Protein AF-A0A7L9A9Y3-F1 (afdb_monomer_lite)

Secondary structure (DSSP, 8-state):
--TT--TTTTS-HHHHHHHHHHHHHHHHT--GGGHHHHHHHHHHHHHHPPBPTTS-B---SHHHHHHHHHHHHHHHHTTGGGS-HHHHT-

Sequence (90 aa):
QNDGCDILANLHKKQRQTLRKMVIDMVLSTDMSKHMSLLADLKTMVETKKVAGSGVLLLDNYTDRIQVLENLVHCADLSNPTKPLPLYKR

Foldseek 3Di:
DDPPPPPCVPPDPVRVVVVVVLVVLQVVLLPPVCVVVLVVVVVVCVVPWDQDPVRHTDDPDPVSVSSVSSVVSNCVVVCLVVDPPVRSVD

Organism: NCBI:txid2777761

InterPro domains:
  IPR002073 3'5'-cyclic nucleotide phosphodiesterase, catalytic domain [PF00233] (2-90)
  IPR002073 3'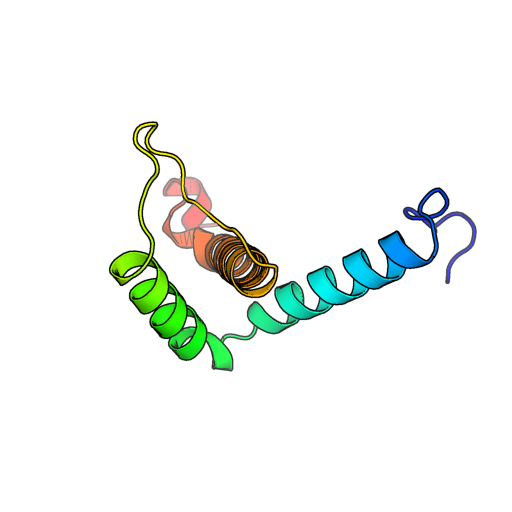5'-cyclic nucleotide phosphodiesterase, catalytic domain [PS51845] (1-90)
  IPR036971 3'5'-cyclic nucleotide phosphodiesterase, catalytic domain superfamily [G3DSA:1.10.1300.10] (1-90)

Structure (mmCIF, N/CA/C/O backbone):
data_AF-A0A7L9A9Y3-F1
#
_entry.id   AF-A0A7L9A9Y3-F1
#
loop_
_atom_site.group_PDB
_atom_site.id
_atom_site.type_symbol
_atom_site.label_atom_id
_atom_site.label_alt_id
_atom_site.label_comp_id
_atom_site.label_asym_id
_atom_site.label_entity_id
_atom_site.label_seq_id
_atom_site.pdbx_PDB_ins_code
_atom_site.Cartn_x
_atom_site.Cartn_y
_atom_site.Cartn_z
_atom_site.occupancy
_atom_site.B_iso_or_equiv
_atom_site.auth_seq_id
_atom_site.auth_comp_id
_atom_site.auth_asym_id
_atom_site.auth_atom_id
_atom_site.pdbx_PDB_model_num
ATOM 1 N N . GLN A 1 1 ? -14.054 6.135 -17.357 1.00 77.50 1 GLN A N 1
ATOM 2 C CA . GLN A 1 1 ? -14.139 4.720 -16.937 1.00 77.50 1 GLN A CA 1
ATOM 3 C C . GLN A 1 1 ? -14.379 3.926 -18.201 1.00 77.50 1 GLN A C 1
ATOM 5 O O . GLN A 1 1 ? -15.167 4.392 -19.011 1.00 77.50 1 GLN A O 1
ATOM 10 N N . ASN A 1 2 ? -13.660 2.824 -18.398 1.00 93.38 2 ASN A N 1
ATOM 11 C CA . ASN A 1 2 ? -13.814 2.006 -19.599 1.00 93.38 2 ASN A CA 1
ATOM 12 C C . ASN A 1 2 ? -14.943 0.994 -19.389 1.00 93.38 2 ASN A C 1
ATOM 14 O O . ASN A 1 2 ? -15.101 0.473 -18.278 1.00 93.38 2 ASN A O 1
ATOM 18 N N . ASP A 1 3 ? -15.693 0.715 -20.451 1.00 93.69 3 ASP A N 1
ATOM 19 C CA . ASP A 1 3 ? -16.771 -0.269 -20.420 1.00 93.69 3 ASP A CA 1
ATOM 20 C C . ASP A 1 3 ? -16.224 -1.656 -20.064 1.00 93.69 3 ASP A C 1
ATOM 22 O O . ASP A 1 3 ? -15.184 -2.086 -20.561 1.00 93.69 3 ASP A O 1
ATOM 26 N N . GLY A 1 4 ? -16.906 -2.345 -19.147 1.00 94.81 4 GLY A N 1
ATOM 27 C CA . GLY A 1 4 ? -16.504 -3.675 -18.680 1.00 94.81 4 GLY A CA 1
ATOM 28 C C . GLY A 1 4 ? -15.289 -3.715 -17.741 1.00 94.81 4 GLY A C 1
ATOM 29 O O . GLY A 1 4 ? -14.860 -4.805 -17.377 1.00 94.81 4 GLY A O 1
ATOM 30 N N . CYS A 1 5 ? -14.738 -2.572 -17.308 1.00 96.94 5 CYS A N 1
ATOM 31 C CA . CYS A 1 5 ? -13.534 -2.534 -16.461 1.00 96.94 5 CYS A CA 1
ATOM 32 C C . CYS A 1 5 ? -13.785 -2.222 -14.972 1.00 96.94 5 CYS A C 1
ATOM 34 O O . CYS A 1 5 ? -12.822 -2.024 -14.228 1.00 96.94 5 CYS A O 1
ATOM 36 N N . ASP A 1 6 ? -15.037 -2.156 -14.502 1.00 96.50 6 ASP A N 1
ATOM 37 C CA . ASP A 1 6 ? -15.307 -1.959 -13.069 1.00 96.50 6 ASP A CA 1
ATOM 38 C C . ASP A 1 6 ? -15.080 -3.255 -12.277 1.00 96.50 6 ASP A C 1
ATOM 40 O O . ASP A 1 6 ? -16.013 -3.981 -11.939 1.00 96.50 6 ASP A O 1
ATOM 44 N N . ILE A 1 7 ? -13.818 -3.525 -11.932 1.00 97.69 7 ILE A N 1
ATOM 45 C CA . ILE A 1 7 ? -13.424 -4.679 -11.106 1.00 97.69 7 ILE A CA 1
ATOM 46 C C . ILE A 1 7 ? -14.042 -4.649 -9.698 1.00 97.69 7 ILE A C 1
ATOM 48 O O . ILE A 1 7 ? -14.026 -5.650 -8.987 1.00 97.69 7 ILE A O 1
ATOM 52 N N . LEU A 1 8 ? -14.583 -3.500 -9.279 1.00 97.31 8 LEU A N 1
ATOM 53 C CA . LEU A 1 8 ? -15.210 -3.304 -7.978 1.00 97.31 8 LEU A CA 1
ATOM 54 C C . LEU A 1 8 ? -16.744 -3.332 -8.067 1.00 97.31 8 LEU A C 1
ATOM 56 O O . LEU A 1 8 ? -17.382 -3.004 -7.067 1.00 97.31 8 LEU A O 1
ATOM 60 N N . ALA A 1 9 ? -17.328 -3.719 -9.217 1.00 96.25 9 ALA A N 1
ATOM 61 C CA . ALA A 1 9 ? -18.770 -3.720 -9.518 1.00 96.25 9 ALA A CA 1
ATOM 62 C C . ALA A 1 9 ? -19.637 -4.172 -8.330 1.00 96.25 9 ALA A C 1
ATOM 64 O O . ALA A 1 9 ? -20.561 -3.464 -7.928 1.00 96.25 9 ALA A O 1
ATOM 65 N N . ASN A 1 10 ? -19.254 -5.288 -7.706 1.00 97.19 10 ASN A N 1
ATOM 66 C CA . ASN A 1 10 ? -20.002 -5.951 -6.637 1.00 97.19 10 ASN A CA 1
ATOM 67 C C . ASN A 1 10 ? -19.766 -5.381 -5.225 1.00 97.19 10 ASN A C 1
ATOM 69 O O . ASN A 1 10 ? -20.369 -5.860 -4.267 1.00 97.19 10 ASN A O 1
ATOM 73 N N . LEU A 1 11 ? -18.900 -4.376 -5.059 1.00 97.75 11 LEU A N 1
ATOM 74 C CA . LEU A 1 11 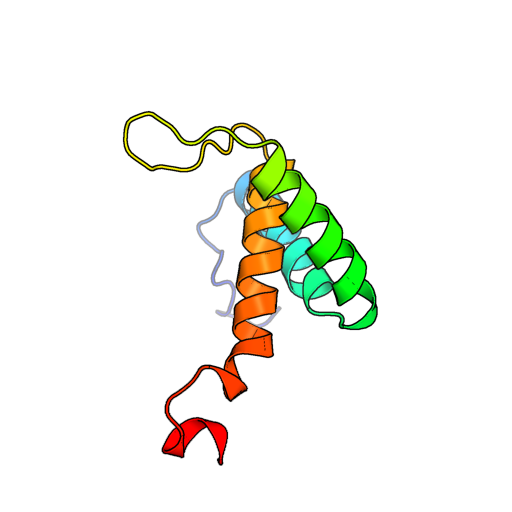? -18.673 -3.738 -3.763 1.00 97.75 11 LEU A CA 1
ATOM 75 C C . LEU A 1 11 ? -19.714 -2.659 -3.476 1.00 97.75 11 LEU A C 1
ATOM 77 O O . LEU A 1 11 ? -19.982 -1.777 -4.300 1.00 97.75 11 LEU A O 1
ATOM 81 N N . HIS A 1 12 ? -20.218 -2.656 -2.243 1.00 97.69 12 HIS A N 1
ATOM 82 C CA . HIS A 1 12 ? -21.113 -1.616 -1.756 1.00 97.69 12 HIS A CA 1
ATOM 83 C C . HIS A 1 12 ? -20.399 -0.260 -1.666 1.00 97.69 12 HIS A C 1
ATOM 85 O O . HIS A 1 12 ? -19.180 -0.175 -1.487 1.00 97.69 12 HIS A O 1
ATOM 91 N N . LYS A 1 13 ? -21.174 0.832 -1.695 1.00 97.75 13 LYS A N 1
ATOM 92 C CA . LYS A 1 13 ? -20.654 2.211 -1.661 1.00 97.75 13 LYS A CA 1
ATOM 93 C C . LYS A 1 13 ? -19.643 2.448 -0.530 1.00 97.75 13 LYS A C 1
ATOM 95 O O . LYS A 1 13 ? -18.588 3.029 -0.773 1.00 97.75 13 LYS A O 1
ATOM 100 N N . LYS A 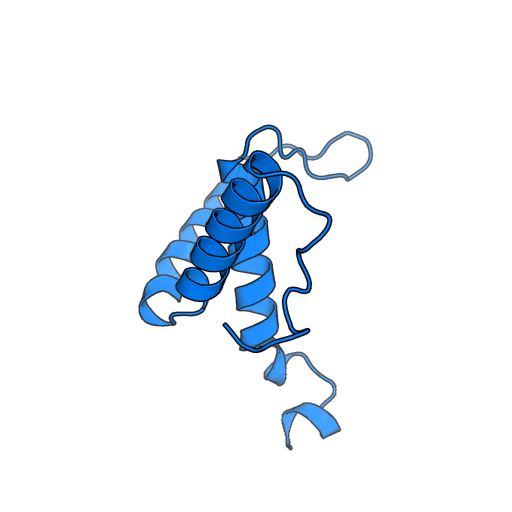1 14 ? -19.928 1.951 0.680 1.00 97.69 14 LYS A N 1
ATOM 101 C CA . LYS A 1 14 ? -19.033 2.086 1.842 1.00 97.69 14 LYS A CA 1
ATOM 102 C C . LYS A 1 14 ? -17.709 1.337 1.645 1.00 97.69 14 LYS A C 1
ATOM 104 O O . LYS A 1 14 ? -16.654 1.897 1.911 1.00 97.69 14 LYS A O 1
ATOM 109 N N . GLN A 1 15 ? -17.751 0.112 1.117 1.00 97.88 15 GLN A N 1
ATOM 110 C CA . GLN A 1 15 ? -16.546 -0.678 0.834 1.00 97.88 15 GLN A CA 1
ATOM 111 C C . GLN A 1 15 ? -15.676 -0.007 -0.232 1.00 97.88 15 GLN A C 1
ATOM 113 O O . GLN A 1 15 ? -14.463 0.065 -0.068 1.00 97.88 15 GLN A O 1
ATOM 118 N N . ARG A 1 16 ? -16.287 0.555 -1.284 1.00 98.19 16 ARG A N 1
ATOM 119 C CA . ARG A 1 16 ? -15.560 1.311 -2.317 1.00 98.19 16 ARG A CA 1
ATOM 120 C C . ARG A 1 16 ? -14.879 2.555 -1.758 1.00 98.19 16 ARG A C 1
ATOM 122 O O . ARG A 1 16 ? -13.745 2.838 -2.128 1.00 98.19 16 ARG A O 1
ATOM 129 N N . GLN A 1 17 ? -15.546 3.286 -0.864 1.00 97.88 17 GLN A N 1
ATOM 130 C CA . GLN A 1 17 ? -14.958 4.447 -0.189 1.00 97.88 17 GLN A CA 1
ATOM 131 C C . GLN A 1 17 ? -13.759 4.045 0.676 1.00 97.88 17 GLN A C 1
ATOM 133 O O . GLN A 1 17 ? -12.704 4.667 0.571 1.00 97.88 17 GLN A O 1
ATOM 138 N N . THR A 1 18 ? -13.895 2.979 1.472 1.00 97.31 18 THR A N 1
ATOM 139 C CA . THR A 1 18 ? -12.796 2.447 2.289 1.00 97.31 18 THR A CA 1
ATOM 140 C C . THR A 1 18 ? -11.629 1.986 1.422 1.00 97.31 18 THR A C 1
ATOM 142 O O . THR A 1 18 ? -10.503 2.412 1.654 1.00 97.31 18 THR A O 1
ATOM 145 N N . LEU A 1 19 ? -11.889 1.188 0.382 1.00 98.06 19 LEU A N 1
ATOM 146 C CA . LEU A 1 19 ? -10.851 0.697 -0.522 1.00 98.06 19 LEU A CA 1
ATOM 147 C C . LEU A 1 19 ? -10.127 1.847 -1.225 1.00 98.06 19 LEU A C 1
ATOM 149 O O . LEU A 1 19 ? -8.902 1.883 -1.226 1.00 98.06 19 LEU A O 1
ATOM 153 N N . ARG A 1 20 ? -10.870 2.821 -1.765 1.00 98.12 20 ARG A N 1
ATOM 154 C CA . ARG A 1 20 ? -10.276 4.001 -2.403 1.00 98.12 20 ARG A CA 1
ATOM 155 C C . ARG A 1 20 ? -9.357 4.747 -1.440 1.00 98.12 20 ARG A C 1
ATOM 157 O O . ARG A 1 20 ? -8.265 5.119 -1.850 1.00 98.12 20 ARG A O 1
ATOM 164 N N . LYS A 1 21 ? -9.781 4.959 -0.189 1.00 97.62 21 LYS A N 1
ATOM 165 C CA . LYS A 1 21 ? -8.947 5.629 0.815 1.00 97.62 21 LYS A CA 1
ATOM 166 C C . LYS A 1 21 ? -7.653 4.852 1.073 1.00 97.62 21 LYS A C 1
ATOM 168 O O . LYS A 1 21 ? -6.587 5.433 0.939 1.00 97.62 21 LYS A O 1
ATOM 173 N N . MET A 1 22 ? -7.748 3.552 1.356 1.00 98.12 22 MET A N 1
ATOM 174 C CA . MET A 1 22 ? -6.570 2.720 1.633 1.00 98.12 22 MET A CA 1
ATOM 175 C C . MET A 1 22 ? -5.596 2.676 0.451 1.00 98.12 22 MET A C 1
ATOM 177 O O . MET A 1 22 ? -4.393 2.775 0.646 1.00 98.12 22 MET A O 1
ATOM 181 N N . VAL A 1 23 ? -6.102 2.537 -0.779 1.00 98.25 23 VAL A N 1
ATOM 182 C CA . VAL A 1 23 ? -5.257 2.503 -1.984 1.00 98.25 23 VAL A CA 1
ATOM 183 C C . VAL A 1 23 ? -4.536 3.833 -2.188 1.00 98.25 23 VAL A C 1
ATOM 185 O O . VAL A 1 23 ? -3.356 3.827 -2.517 1.00 98.25 23 VAL A O 1
ATOM 188 N N . ILE A 1 24 ? -5.215 4.965 -1.980 1.00 98.19 24 ILE A N 1
ATOM 189 C CA . ILE A 1 24 ? -4.580 6.287 -2.072 1.00 98.19 24 ILE A CA 1
ATOM 190 C C . ILE A 1 24 ? -3.480 6.424 -1.017 1.00 98.19 24 ILE A C 1
ATOM 192 O O . ILE A 1 24 ? -2.372 6.814 -1.371 1.00 98.19 24 ILE A O 1
ATOM 196 N N . ASP A 1 25 ? -3.775 6.077 0.238 1.00 97.12 25 ASP A N 1
ATOM 197 C CA . ASP A 1 25 ? -2.822 6.146 1.351 1.00 97.12 25 ASP A CA 1
ATOM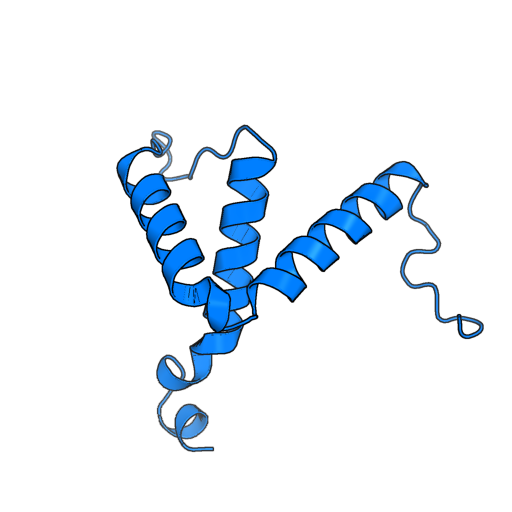 198 C C . ASP A 1 25 ? -1.552 5.307 1.026 1.00 97.12 25 ASP A C 1
ATOM 200 O O . ASP A 1 25 ? -0.444 5.842 1.028 1.00 97.12 25 ASP A O 1
ATOM 204 N N . MET A 1 26 ? -1.713 4.050 0.575 1.00 97.94 26 MET A N 1
ATOM 205 C CA . MET A 1 26 ? -0.598 3.158 0.194 1.00 97.94 26 MET A CA 1
ATOM 206 C C . MET A 1 26 ? 0.189 3.606 -1.048 1.00 97.94 26 MET A C 1
ATOM 208 O O . MET A 1 26 ? 1.401 3.440 -1.100 1.00 97.94 26 MET A O 1
ATOM 212 N N . VAL A 1 27 ? -0.461 4.149 -2.082 1.00 98.25 27 VAL A N 1
ATOM 213 C CA . VAL A 1 27 ? 0.265 4.637 -3.273 1.00 98.25 27 VAL A CA 1
ATOM 214 C C . VAL A 1 27 ? 1.042 5.908 -2.937 1.00 98.25 27 VAL A C 1
ATOM 216 O O . VAL A 1 27 ? 2.158 6.101 -3.402 1.00 98.25 27 VAL A O 1
ATOM 219 N N . LEU A 1 28 ? 0.486 6.783 -2.096 1.00 97.69 28 LEU A N 1
ATOM 220 C CA . LEU A 1 28 ? 1.183 7.988 -1.654 1.00 97.69 28 LEU A CA 1
ATOM 221 C C . LEU A 1 28 ? 2.329 7.697 -0.678 1.00 97.69 28 LEU A C 1
ATOM 223 O O . LEU A 1 28 ? 3.132 8.604 -0.442 1.00 97.69 28 LEU A O 1
ATOM 227 N N . SER A 1 29 ? 2.397 6.505 -0.079 1.00 97.06 29 SER A N 1
ATOM 228 C CA . SER A 1 29 ? 3.498 6.098 0.797 1.00 97.06 29 SER A CA 1
ATOM 229 C C . SER A 1 29 ? 4.710 5.555 0.036 1.00 97.06 29 SER A C 1
ATOM 231 O O . SER A 1 29 ? 5.773 5.452 0.631 1.00 97.06 29 SER A O 1
ATOM 233 N N . THR A 1 30 ? 4.603 5.262 -1.266 1.00 97.75 30 THR A N 1
ATOM 234 C CA . THR A 1 30 ? 5.767 4.857 -2.082 1.00 97.75 30 THR A CA 1
ATOM 235 C C . THR A 1 30 ? 6.621 6.046 -2.535 1.00 97.75 30 THR A C 1
ATOM 237 O O . THR A 1 30 ? 7.654 5.868 -3.172 1.00 97.75 30 THR A O 1
ATOM 240 N N . ASP A 1 31 ? 6.206 7.281 -2.236 1.00 98.06 31 ASP A N 1
ATOM 241 C CA . ASP A 1 31 ? 7.037 8.461 -2.465 1.00 98.06 31 ASP A CA 1
ATOM 242 C C . ASP A 1 31 ? 8.270 8.423 -1.547 1.00 98.06 31 ASP A C 1
ATOM 244 O O . ASP A 1 31 ? 8.166 8.519 -0.321 1.00 98.06 31 ASP A O 1
ATOM 248 N N . MET A 1 32 ? 9.457 8.336 -2.151 1.00 97.56 32 MET A N 1
ATOM 249 C CA . MET A 1 32 ? 10.733 8.300 -1.436 1.00 97.56 32 MET A CA 1
ATOM 250 C C . MET A 1 32 ? 10.985 9.537 -0.567 1.00 97.56 32 MET A C 1
ATOM 252 O O . MET A 1 32 ? 11.736 9.434 0.405 1.00 97.56 32 MET A O 1
ATOM 256 N N . SER A 1 33 ? 10.330 10.675 -0.837 1.00 97.25 33 SER A N 1
ATOM 257 C CA . SER A 1 33 ? 10.382 11.850 0.043 1.00 97.25 33 SER A CA 1
ATOM 258 C C . SER A 1 33 ? 9.854 11.553 1.456 1.00 97.25 33 SER A C 1
ATOM 260 O O . SER A 1 33 ? 10.282 12.185 2.422 1.00 97.25 33 SER A O 1
ATOM 262 N N . LYS A 1 34 ? 8.987 10.540 1.601 1.00 95.38 34 LYS A N 1
ATOM 263 C CA . LYS A 1 34 ? 8.384 10.114 2.872 1.00 95.38 34 LYS A CA 1
ATOM 264 C C . LYS A 1 34 ? 9.120 8.977 3.569 1.00 95.38 34 LYS A C 1
ATOM 266 O O . LYS A 1 34 ? 8.752 8.628 4.690 1.00 95.38 34 LYS A O 1
ATOM 271 N N . HIS A 1 35 ? 10.153 8.403 2.951 1.00 97.44 35 HIS A N 1
ATOM 272 C CA . HIS A 1 35 ? 10.816 7.197 3.456 1.00 97.44 35 HIS A CA 1
ATOM 273 C C . HIS A 1 35 ? 11.256 7.323 4.924 1.00 97.44 35 HIS A C 1
ATOM 275 O O . HIS A 1 35 ? 11.025 6.411 5.717 1.00 97.44 35 HIS A O 1
ATOM 281 N N . MET A 1 36 ? 11.849 8.460 5.303 1.00 97.56 36 MET A N 1
ATOM 282 C CA . MET A 1 36 ? 12.332 8.6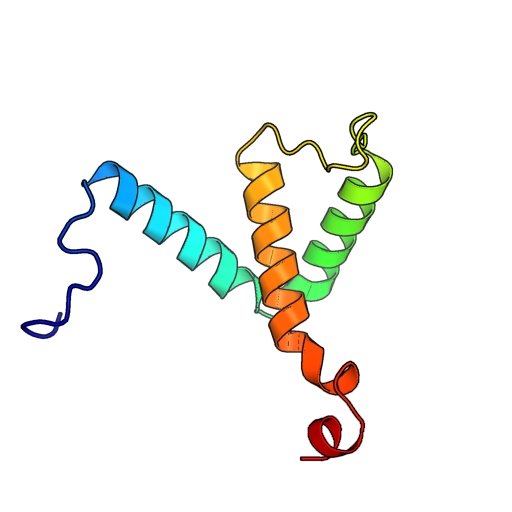60 6.674 1.00 97.56 36 MET A CA 1
ATOM 283 C C . MET A 1 36 ? 11.199 8.795 7.692 1.00 97.56 36 MET A C 1
ATOM 285 O O . MET A 1 36 ? 11.334 8.295 8.806 1.00 97.56 36 MET A O 1
ATOM 289 N N . SER A 1 37 ? 10.079 9.414 7.312 1.00 96.75 37 SER A N 1
ATOM 290 C CA . SER A 1 37 ? 8.886 9.492 8.162 1.00 96.75 37 SER A CA 1
ATOM 291 C C . SER A 1 37 ? 8.282 8.106 8.385 1.00 96.75 37 SER A C 1
ATOM 293 O O . SER A 1 37 ? 8.111 7.700 9.529 1.00 96.75 37 SER A O 1
ATOM 295 N N . LEU A 1 38 ? 8.085 7.329 7.312 1.00 95.44 38 LEU A N 1
ATOM 296 C CA . LEU A 1 38 ? 7.563 5.958 7.395 1.00 95.44 38 LEU A CA 1
ATOM 297 C C . LEU A 1 38 ? 8.438 5.060 8.277 1.00 95.44 38 LEU A C 1
ATOM 299 O O . LEU A 1 38 ? 7.923 4.297 9.095 1.00 95.44 38 LEU A O 1
ATOM 303 N N . LEU A 1 39 ? 9.764 5.184 8.147 1.00 96.38 39 LEU A N 1
ATOM 304 C CA . LEU A 1 39 ? 10.717 4.431 8.956 1.00 96.38 39 LEU A CA 1
ATOM 305 C C . LEU A 1 39 ? 10.674 4.837 10.436 1.00 96.38 39 LEU A C 1
ATOM 307 O O . LEU A 1 39 ? 10.786 3.969 11.301 1.00 96.38 39 LEU A O 1
ATOM 311 N N . ALA A 1 40 ? 10.540 6.131 10.738 1.00 96.38 40 ALA A N 1
ATOM 312 C CA . ALA A 1 40 ? 10.411 6.613 12.112 1.00 96.38 40 ALA A CA 1
ATOM 313 C C . ALA A 1 40 ? 9.137 6.067 12.765 1.00 96.38 40 ALA A C 1
ATOM 315 O O . ALA A 1 40 ? 9.207 5.474 13.843 1.00 96.38 40 ALA A O 1
ATOM 316 N N . ASP A 1 41 ? 8.008 6.162 12.065 1.00 93.38 41 ASP A N 1
ATOM 317 C CA . ASP A 1 41 ? 6.726 5.674 12.563 1.00 93.38 41 ASP A CA 1
ATOM 318 C C . ASP A 1 41 ? 6.760 4.151 12.772 1.00 93.38 41 ASP A C 1
ATOM 320 O O . ASP A 1 41 ? 6.274 3.648 13.790 1.00 93.38 41 ASP A O 1
ATOM 324 N N . LEU A 1 42 ? 7.369 3.395 11.846 1.00 93.88 42 LEU A N 1
ATOM 325 C CA . LEU A 1 42 ? 7.534 1.945 11.978 1.00 93.88 42 LEU A CA 1
ATOM 326 C C . LEU A 1 42 ? 8.402 1.571 13.188 1.00 93.88 42 LEU A C 1
ATOM 328 O O . LEU A 1 42 ? 8.061 0.635 13.910 1.00 93.88 42 LEU A O 1
ATOM 332 N N . LYS A 1 43 ? 9.493 2.304 13.449 1.00 93.69 43 LYS A N 1
ATOM 333 C CA . LYS A 1 43 ? 10.325 2.094 14.648 1.00 93.69 43 LYS A CA 1
ATOM 334 C C . LYS A 1 43 ? 9.520 2.311 15.924 1.00 93.69 43 LYS A C 1
ATOM 336 O O . LYS A 1 43 ? 9.485 1.424 16.773 1.00 93.69 43 LYS A O 1
ATOM 341 N N . THR A 1 44 ? 8.813 3.435 16.024 1.00 91.56 44 THR A N 1
ATOM 342 C CA . THR A 1 44 ? 7.945 3.720 17.172 1.00 91.56 44 THR A CA 1
ATOM 343 C C . THR A 1 44 ? 6.865 2.651 17.338 1.00 91.56 44 THR A C 1
ATOM 345 O O . THR A 1 44 ? 6.572 2.236 18.459 1.00 91.56 44 THR A O 1
ATOM 348 N N . MET A 1 45 ? 6.296 2.141 16.243 1.00 89.06 45 MET A N 1
ATOM 349 C CA . MET A 1 45 ? 5.338 1.037 16.300 1.00 89.06 45 MET A CA 1
ATOM 350 C C . MET A 1 45 ? 5.970 -0.235 16.876 1.00 89.06 45 MET A C 1
ATOM 352 O O . MET A 1 45 ? 5.371 -0.855 17.749 1.00 89.06 45 MET A O 1
ATOM 356 N N . VAL A 1 46 ? 7.172 -0.615 16.439 1.00 88.25 46 VAL A N 1
ATOM 357 C CA . VAL A 1 46 ? 7.883 -1.795 16.962 1.00 88.25 46 VAL A CA 1
ATOM 358 C C . VAL A 1 46 ? 8.209 -1.646 18.452 1.00 88.25 46 VAL A C 1
ATOM 360 O O . VAL A 1 46 ? 8.100 -2.615 19.198 1.00 88.25 46 VAL A O 1
ATOM 363 N N . GLU A 1 47 ? 8.559 -0.442 18.904 1.00 88.69 47 GLU A N 1
ATOM 364 C CA . GLU A 1 47 ? 8.875 -0.161 20.311 1.00 88.69 47 GLU A CA 1
ATOM 365 C C . GLU A 1 47 ? 7.638 -0.166 21.222 1.00 88.69 47 GLU A C 1
ATOM 367 O O . GLU A 1 47 ? 7.724 -0.532 22.394 1.00 88.69 47 GLU A O 1
ATOM 372 N N . THR A 1 48 ? 6.479 0.246 20.702 1.00 85.19 48 THR A N 1
ATOM 373 C CA . THR A 1 48 ? 5.269 0.467 21.513 1.00 85.19 48 THR A CA 1
ATOM 374 C C . THR A 1 48 ? 4.234 -0.651 21.408 1.00 85.19 48 THR A C 1
ATOM 376 O O . THR A 1 48 ? 3.407 -0.808 22.315 1.00 85.19 48 THR A O 1
ATOM 379 N N . LYS A 1 49 ? 4.236 -1.441 20.327 1.00 79.56 49 LYS A N 1
ATOM 380 C CA . LYS A 1 49 ? 3.228 -2.484 20.110 1.00 79.56 49 LYS A CA 1
ATOM 381 C C . LYS A 1 49 ? 3.554 -3.763 20.864 1.00 79.56 49 LYS A C 1
ATOM 383 O O . LYS A 1 49 ? 4.630 -4.341 20.754 1.00 79.56 49 LYS A O 1
ATOM 388 N N . LYS A 1 50 ? 2.552 -4.252 21.593 1.00 70.38 50 LYS A N 1
ATOM 389 C CA . LYS A 1 50 ? 2.602 -5.546 22.272 1.00 70.38 50 LYS A CA 1
ATOM 390 C C . LYS A 1 50 ? 2.273 -6.658 21.282 1.00 70.38 50 LYS A C 1
ATOM 392 O O . LYS A 1 50 ? 1.293 -6.577 20.540 1.00 70.38 50 LYS A O 1
ATOM 397 N N . VAL A 1 51 ? 3.074 -7.713 21.312 1.00 70.56 51 VAL A N 1
ATOM 398 C CA . VAL A 1 51 ? 2.776 -8.970 20.627 1.00 70.56 51 VAL A CA 1
ATOM 399 C C . VAL A 1 51 ? 1.819 -9.767 21.515 1.00 70.56 51 VAL A C 1
ATOM 401 O O . VAL A 1 51 ? 1.999 -9.822 22.733 1.00 70.56 51 VAL A O 1
ATOM 404 N N . ALA A 1 52 ? 0.777 -10.361 20.935 1.00 69.81 52 ALA A N 1
ATOM 405 C CA . ALA A 1 52 ? -0.074 -11.298 21.659 1.00 69.81 52 ALA A CA 1
ATOM 406 C C . ALA A 1 52 ? 0.755 -12.506 22.133 1.00 69.81 52 ALA A C 1
ATOM 408 O O . ALA A 1 52 ? 1.759 -12.854 21.514 1.00 69.81 52 ALA A O 1
ATOM 409 N N . GLY A 1 53 ? 0.311 -13.214 23.177 1.00 66.06 53 GLY A N 1
ATOM 410 C CA . GLY A 1 53 ? 0.989 -14.433 23.656 1.00 66.06 53 GLY A CA 1
ATOM 411 C C . GLY A 1 53 ? 1.142 -15.542 22.597 1.00 66.06 53 GLY A C 1
ATOM 412 O O . GLY A 1 53 ? 1.893 -16.486 22.806 1.00 66.06 53 GLY A O 1
ATOM 413 N N . SER A 1 54 ? 0.463 -15.412 21.451 1.00 78.81 54 SER A N 1
ATOM 414 C CA . SER A 1 54 ? 0.565 -16.271 20.267 1.00 78.81 54 SER A CA 1
ATOM 415 C C . SER A 1 54 ? 1.630 -15.846 19.242 1.00 78.81 54 SER A C 1
ATOM 417 O O . SER A 1 54 ? 1.754 -16.495 18.208 1.00 78.81 54 SER A O 1
ATOM 419 N N . GLY A 1 55 ? 2.370 -14.754 19.470 1.00 78.69 55 GLY A N 1
ATOM 420 C CA . GLY A 1 55 ? 3.336 -14.217 18.501 1.00 78.69 55 GLY A CA 1
ATOM 421 C C . GLY A 1 55 ? 2.723 -13.321 17.413 1.00 78.69 55 GLY A C 1
ATOM 422 O O . GLY A 1 55 ? 3.423 -12.913 16.491 1.00 78.69 55 GLY A O 1
ATOM 423 N N . VAL A 1 56 ? 1.426 -13.003 17.504 1.00 84.62 56 VAL A N 1
ATOM 424 C CA . VAL A 1 56 ? 0.698 -12.186 16.515 1.00 84.62 56 VAL A CA 1
ATOM 425 C C . VAL A 1 56 ? 0.668 -10.711 16.928 1.00 84.62 56 VAL A C 1
ATOM 427 O O . VAL A 1 56 ? 0.447 -10.390 18.096 1.00 84.62 56 VAL A O 1
ATOM 430 N N . LEU A 1 57 ? 0.864 -9.804 15.967 1.00 84.38 57 LEU A N 1
ATOM 431 C CA . LEU A 1 57 ? 0.806 -8.356 16.185 1.00 84.38 57 LEU A CA 1
ATOM 432 C C . LEU A 1 57 ? -0.643 -7.880 16.387 1.00 84.38 57 LEU A C 1
ATOM 434 O O . LEU A 1 57 ? -1.520 -8.188 15.577 1.00 84.38 57 LEU A O 1
ATOM 438 N N . LEU A 1 58 ? -0.892 -7.100 17.442 1.00 85.44 58 LEU A N 1
ATOM 439 C CA . LEU A 1 58 ? -2.208 -6.518 17.721 1.00 85.44 58 LEU A CA 1
ATOM 440 C C . LEU A 1 58 ? -2.358 -5.148 17.038 1.00 85.44 58 LEU A C 1
ATOM 442 O O . LEU A 1 58 ? -1.676 -4.181 17.388 1.00 85.44 58 LEU A O 1
ATOM 446 N N . LEU A 1 59 ? -3.258 -5.077 16.052 1.00 86.94 59 LEU A N 1
ATOM 447 C CA . LEU A 1 59 ? -3.562 -3.881 15.256 1.00 86.94 59 LEU A CA 1
ATOM 448 C C . LEU A 1 59 ? -5.044 -3.510 15.415 1.00 86.94 59 LEU A C 1
ATOM 450 O O . LEU A 1 59 ? -5.910 -3.911 14.622 1.00 86.94 59 LEU A O 1
ATOM 454 N N . ASP A 1 60 ? -5.334 -2.764 16.477 1.00 84.25 60 ASP A N 1
ATOM 455 C CA . ASP A 1 60 ? -6.701 -2.530 16.954 1.00 84.25 60 ASP A CA 1
ATOM 456 C C . ASP A 1 60 ? -7.429 -1.432 16.176 1.00 84.25 60 ASP A C 1
ATOM 458 O O . ASP A 1 60 ? -8.642 -1.515 15.974 1.00 84.25 60 ASP A O 1
ATOM 462 N N . ASN A 1 61 ? -6.705 -0.417 15.700 1.00 88.56 61 ASN A N 1
ATOM 463 C CA . ASN A 1 61 ? -7.297 0.723 15.007 1.00 88.56 61 ASN A CA 1
ATOM 464 C C . ASN A 1 61 ? -6.880 0.799 13.525 1.00 88.56 61 ASN A C 1
ATOM 466 O O . ASN A 1 61 ? -5.958 0.123 13.067 1.00 88.56 61 ASN A O 1
ATOM 470 N N . TYR A 1 62 ? -7.608 1.612 12.750 1.00 90.94 62 TYR A N 1
ATOM 471 C CA . TYR A 1 62 ? -7.329 1.810 11.322 1.00 90.94 62 TYR A CA 1
ATOM 472 C C . TYR A 1 62 ? -5.929 2.384 11.085 1.00 90.94 62 TYR A C 1
ATOM 474 O O . TYR A 1 62 ? -5.259 1.935 10.161 1.00 90.94 62 TYR A O 1
ATOM 482 N N . THR A 1 63 ? -5.491 3.337 11.913 1.00 90.75 63 THR A N 1
ATOM 483 C CA . THR A 1 63 ? -4.188 4.006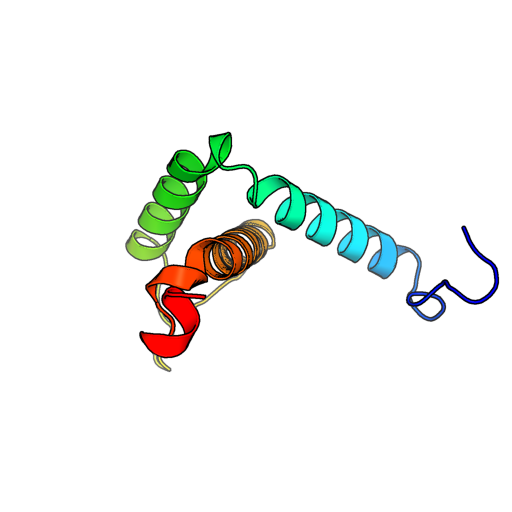 11.789 1.00 90.75 63 THR A CA 1
ATOM 484 C C . THR A 1 63 ? -3.038 3.007 11.874 1.00 90.75 63 THR A C 1
ATOM 486 O O . THR A 1 63 ? -2.171 2.998 11.009 1.00 90.75 63 THR A O 1
ATOM 489 N N . ASP A 1 64 ? -3.086 2.087 12.836 1.00 90.88 64 ASP A N 1
ATOM 490 C CA . ASP A 1 64 ? -2.082 1.035 12.977 1.00 90.88 64 ASP A CA 1
ATOM 491 C C . ASP A 1 64 ? -2.055 0.124 11.744 1.00 90.88 64 ASP A C 1
ATOM 493 O O . ASP A 1 64 ? -0.995 -0.233 11.236 1.00 90.88 64 ASP A O 1
ATOM 497 N N . ARG A 1 65 ? -3.239 -0.260 11.249 1.00 93.44 65 ARG A N 1
ATOM 498 C CA . ARG A 1 65 ? -3.362 -1.160 10.096 1.00 93.44 65 ARG A CA 1
ATOM 499 C C . ARG A 1 65 ? -2.854 -0.511 8.818 1.00 93.44 65 ARG A C 1
ATOM 501 O O . ARG A 1 65 ? -2.136 -1.167 8.069 1.00 93.44 65 ARG A O 1
ATOM 508 N N . ILE A 1 66 ? -3.228 0.742 8.558 1.00 95.44 66 ILE A N 1
ATOM 509 C CA . ILE A 1 66 ? -2.809 1.425 7.334 1.00 95.44 66 ILE A CA 1
ATOM 510 C C . ILE A 1 66 ? -1.308 1.706 7.355 1.00 95.44 66 ILE A C 1
ATOM 512 O O . ILE A 1 66 ? -0.654 1.423 6.363 1.00 95.44 66 ILE A O 1
ATOM 516 N N . GLN A 1 67 ? -0.738 2.099 8.498 1.00 94.38 67 GLN A N 1
ATOM 517 C CA . GLN A 1 67 ? 0.701 2.330 8.633 1.00 94.38 67 GLN A CA 1
ATOM 518 C C . GLN A 1 67 ? 1.525 1.055 8.364 1.00 94.38 67 GLN A C 1
ATOM 520 O O . GLN A 1 67 ? 2.585 1.118 7.735 1.00 94.38 67 GLN A O 1
ATOM 525 N N . VAL A 1 68 ? 1.041 -0.119 8.792 1.00 95.50 68 VAL A N 1
ATOM 526 C CA . VAL A 1 68 ? 1.672 -1.407 8.445 1.00 95.50 68 VAL A CA 1
ATOM 527 C C . VAL A 1 68 ? 1.561 -1.693 6.947 1.00 95.50 68 VAL A C 1
ATOM 529 O O . VAL A 1 68 ? 2.543 -2.111 6.339 1.00 95.50 68 VAL A O 1
ATOM 532 N N . LEU A 1 69 ? 0.393 -1.469 6.337 1.00 97.62 69 LEU A N 1
ATOM 533 C CA . LEU A 1 69 ? 0.186 -1.703 4.903 1.00 97.62 69 LEU A CA 1
ATOM 534 C C . LEU A 1 69 ? 1.029 -0.763 4.026 1.00 97.62 69 LEU A C 1
ATOM 536 O O . LEU A 1 69 ? 1.627 -1.221 3.056 1.00 97.62 69 LEU A O 1
ATOM 540 N N . GLU A 1 70 ? 1.127 0.515 4.388 1.00 97.81 70 GLU A N 1
ATOM 541 C CA . GLU A 1 70 ? 1.987 1.513 3.740 1.00 97.81 70 GLU A CA 1
ATOM 542 C C . GLU A 1 70 ? 3.457 1.077 3.763 1.00 97.81 70 GLU A C 1
ATOM 544 O O . GLU A 1 70 ? 4.109 1.027 2.720 1.00 97.81 70 GLU A O 1
ATOM 549 N N . ASN A 1 71 ? 3.964 0.674 4.936 1.00 97.19 71 ASN A N 1
ATOM 550 C CA . ASN A 1 71 ? 5.328 0.160 5.069 1.00 97.19 71 ASN A CA 1
ATOM 551 C C . ASN A 1 71 ? 5.532 -1.158 4.308 1.00 97.19 71 ASN A C 1
ATOM 553 O O . ASN A 1 71 ? 6.598 -1.374 3.742 1.00 97.19 71 ASN A O 1
ATOM 557 N N . LEU A 1 72 ? 4.528 -2.037 4.258 1.00 97.62 72 LEU A N 1
ATOM 558 C CA . LEU A 1 72 ? 4.612 -3.305 3.533 1.00 97.62 72 LEU A CA 1
ATOM 559 C C . LEU A 1 72 ? 4.741 -3.087 2.021 1.00 97.62 72 LEU A C 1
ATOM 561 O O . LEU A 1 72 ? 5.591 -3.713 1.386 1.00 97.62 72 LEU A O 1
ATOM 565 N N . VAL A 1 73 ? 3.940 -2.182 1.453 1.00 98.12 73 VAL A N 1
ATOM 566 C CA . VAL A 1 73 ? 4.043 -1.808 0.036 1.00 98.12 73 VAL A CA 1
ATOM 567 C C . VAL A 1 73 ? 5.372 -1.097 -0.237 1.00 98.12 73 VAL A C 1
ATOM 569 O O . VAL A 1 73 ? 6.036 -1.428 -1.217 1.00 98.12 73 VAL A O 1
ATOM 572 N N . HIS A 1 74 ? 5.822 -0.210 0.656 1.00 98.06 74 HIS A N 1
ATOM 573 C CA . HIS A 1 74 ? 7.122 0.462 0.529 1.00 98.06 74 HIS A CA 1
ATOM 574 C C . HIS A 1 74 ? 8.302 -0.520 0.555 1.00 98.06 74 HIS A C 1
ATOM 576 O O . HIS A 1 74 ? 9.205 -0.458 -0.275 1.00 98.06 74 HIS A O 1
ATOM 582 N N . CYS A 1 75 ? 8.273 -1.500 1.460 1.00 97.88 75 CYS A N 1
ATOM 583 C CA . CYS A 1 75 ? 9.259 -2.579 1.500 1.00 97.88 75 CYS A CA 1
ATOM 584 C C . CYS A 1 75 ? 9.226 -3.440 0.233 1.00 97.88 75 CYS A C 1
ATOM 586 O O . CYS A 1 75 ? 10.275 -3.908 -0.208 1.00 97.88 75 CYS A O 1
ATOM 588 N N . ALA A 1 76 ? 8.045 -3.668 -0.350 1.00 98.25 76 ALA A N 1
ATOM 589 C CA . ALA A 1 76 ? 7.922 -4.389 -1.611 1.00 98.25 76 ALA A CA 1
ATOM 590 C C . ALA A 1 76 ? 8.570 -3.611 -2.768 1.00 98.25 76 ALA A C 1
ATOM 592 O O . ALA A 1 76 ? 9.284 -4.219 -3.568 1.00 98.25 76 ALA A O 1
ATOM 593 N N . ASP A 1 77 ? 8.396 -2.290 -2.814 1.00 98.12 77 ASP A N 1
ATOM 594 C CA . ASP A 1 77 ? 9.029 -1.415 -3.808 1.00 98.12 77 ASP A CA 1
ATOM 595 C C . ASP A 1 77 ? 10.565 -1.407 -3.667 1.00 98.12 77 ASP A C 1
ATOM 597 O O . ASP A 1 77 ? 11.307 -1.580 -4.632 1.00 98.12 77 ASP A O 1
ATOM 601 N N . LEU A 1 78 ? 11.063 -1.373 -2.427 1.00 97.81 78 LEU A N 1
ATOM 602 C CA . LEU A 1 78 ? 12.495 -1.433 -2.104 1.00 97.81 78 LEU A CA 1
ATOM 603 C C . LEU A 1 78 ? 13.084 -2.858 -2.072 1.00 97.81 78 LEU A C 1
ATOM 605 O O . LEU A 1 78 ? 14.216 -3.058 -1.630 1.00 97.81 78 LEU A O 1
ATOM 609 N N . SER A 1 79 ? 12.346 -3.873 -2.527 1.00 98.31 79 SER A N 1
ATOM 610 C CA . SER A 1 79 ? 12.723 -5.278 -2.312 1.00 98.31 79 SER A CA 1
ATOM 611 C C . SER A 1 79 ? 13.787 -5.821 -3.269 1.00 98.31 79 SER A C 1
ATOM 613 O O . SER A 1 79 ? 14.247 -6.942 -3.074 1.00 98.31 79 SER A O 1
ATOM 615 N N . ASN A 1 80 ? 14.191 -5.092 -4.312 1.00 97.94 80 ASN A N 1
ATOM 616 C CA . ASN A 1 80 ? 15.112 -5.629 -5.327 1.00 97.94 80 ASN A CA 1
ATOM 617 C C . ASN A 1 80 ? 16.442 -6.149 -4.740 1.00 97.94 80 ASN A C 1
ATOM 619 O O . ASN A 1 80 ? 16.794 -7.291 -5.046 1.00 97.94 80 ASN A O 1
ATOM 623 N N . PRO A 1 81 ? 17.134 -5.422 -3.837 1.00 98.12 81 PRO A N 1
ATOM 624 C CA . PRO A 1 81 ? 18.370 -5.905 -3.217 1.00 98.12 81 PRO A CA 1
ATOM 625 C C . PRO A 1 81 ? 18.186 -7.094 -2.263 1.00 98.12 81 PRO A C 1
ATOM 627 O O . PRO A 1 81 ? 19.173 -7.715 -1.876 1.00 98.12 81 PRO A O 1
ATOM 630 N N . THR A 1 82 ? 16.950 -7.423 -1.868 1.00 97.94 82 THR A N 1
ATOM 631 C CA . THR A 1 82 ? 16.655 -8.563 -0.980 1.00 97.94 82 THR A CA 1
ATOM 632 C C . THR A 1 82 ? 16.350 -9.852 -1.748 1.00 97.94 82 THR A C 1
ATOM 634 O O . THR A 1 82 ? 16.246 -10.923 -1.149 1.00 97.94 82 THR A O 1
ATOM 637 N N . LYS A 1 83 ? 16.218 -9.782 -3.081 1.00 97.75 83 LYS A N 1
ATOM 638 C CA . LYS A 1 83 ? 15.999 -10.951 -3.944 1.00 97.75 83 LYS A CA 1
ATOM 639 C C . LYS A 1 83 ? 17.304 -11.726 -4.174 1.00 97.75 83 LYS A C 1
ATOM 641 O O . LYS A 1 83 ? 18.389 -11.156 -4.055 1.00 97.75 83 LYS A O 1
ATOM 646 N N . PRO A 1 84 ? 17.227 -13.016 -4.568 1.00 98.25 84 PRO A N 1
ATOM 647 C CA . PRO A 1 84 ? 18.396 -13.775 -5.004 1.00 98.25 84 PRO A CA 1
ATOM 648 C C . PRO A 1 84 ? 19.256 -13.000 -6.008 1.00 98.25 84 PRO A C 1
ATOM 650 O O . PRO A 1 84 ? 18.727 -12.350 -6.910 1.00 98.25 84 PRO A O 1
ATOM 653 N N . LEU A 1 85 ? 20.582 -13.120 -5.891 1.00 97.75 85 LEU A N 1
ATOM 654 C CA . LEU A 1 85 ? 21.549 -12.351 -6.685 1.00 97.75 85 LEU A CA 1
ATOM 655 C C . LEU A 1 85 ? 21.281 -12.347 -8.208 1.00 97.75 85 LEU A C 1
ATOM 657 O O . LEU A 1 85 ? 21.442 -11.288 -8.817 1.00 97.75 85 LEU A O 1
ATOM 661 N N . PRO A 1 86 ? 20.840 -13.457 -8.843 1.00 97.94 86 PRO A N 1
ATOM 662 C CA . PRO A 1 86 ? 20.507 -13.450 -10.269 1.00 97.94 86 PRO A CA 1
ATOM 663 C C . PRO A 1 86 ? 19.304 -12.576 -10.646 1.00 97.94 86 PRO A C 1
ATOM 665 O O . PRO A 1 86 ? 19.172 -12.230 -11.814 1.00 97.94 86 PRO A O 1
ATOM 668 N N . LEU A 1 87 ? 18.411 -12.267 -9.700 1.00 97.81 87 LEU A N 1
ATOM 669 C CA . LEU A 1 87 ? 17.261 -11.383 -9.902 1.00 97.81 87 LEU A CA 1
ATOM 670 C C . LEU A 1 87 ? 17.612 -9.930 -9.593 1.00 97.81 87 LEU A C 1
ATOM 672 O O . LEU A 1 87 ? 17.228 -9.061 -10.359 1.00 97.81 87 LEU A O 1
ATOM 676 N N . TYR A 1 88 ? 18.367 -9.673 -8.521 1.00 97.81 88 TYR A N 1
ATOM 677 C CA . TYR A 1 88 ? 18.787 -8.312 -8.166 1.00 97.81 88 TYR A CA 1
ATOM 678 C C . TYR A 1 88 ? 19.645 -7.654 -9.265 1.00 97.81 88 TYR A C 1
ATOM 680 O O . TYR A 1 88 ? 19.553 -6.455 -9.492 1.00 97.81 88 TYR A O 1
ATOM 688 N N . LYS A 1 89 ? 20.472 -8.435 -9.969 1.00 96.31 89 LYS A N 1
ATOM 689 C CA . LYS A 1 89 ? 21.349 -7.929 -11.040 1.00 96.31 89 LYS A CA 1
ATOM 690 C C . LYS A 1 89 ? 20.665 -7.708 -12.400 1.00 96.31 89 LYS A C 1
ATOM 692 O O . LYS A 1 89 ? 21.367 -7.320 -13.332 1.00 96.31 89 LYS A O 1
ATOM 697 N N . ARG A 1 90 ? 19.377 -8.034 -12.547 1.00 92.19 90 ARG A N 1
ATOM 698 C CA . ARG A 1 90 ? 18.614 -7.793 -13.785 1.00 92.19 90 ARG A CA 1
ATOM 699 C C . ARG A 1 90 ? 18.072 -6.376 -13.799 1.00 92.19 90 ARG A C 1
ATOM 701 O O . ARG A 1 90 ? 18.089 -5.791 -14.899 1.00 92.19 90 ARG A O 1
#

Radius of gyration: 16.83 Å; chains: 1; bounding box: 43×28×44 Å

pLDDT: mean 93.51, std 7.29, range [66.06, 98.31]